Protein AF-A0A1G4T4L6-F1 (afdb_monomer_lite)

Organism: NCBI:txid624147

Radius of gyration: 16.19 Å; chains: 1; bounding box: 37×37×38 Å

Structure (mmCIF, N/CA/C/O backbone):
data_AF-A0A1G4T4L6-F1
#
_entry.id   AF-A0A1G4T4L6-F1
#
loop_
_atom_site.group_PDB
_atom_site.id
_atom_site.type_symbol
_atom_site.label_atom_id
_atom_site.label_alt_id
_atom_site.label_comp_id
_atom_site.label_asym_id
_atom_site.label_entity_id
_atom_site.label_seq_id
_atom_site.pdbx_PDB_ins_code
_atom_site.Cartn_x
_atom_site.Cartn_y
_atom_site.Cartn_z
_atom_site.occupancy
_atom_site.B_iso_or_equiv
_atom_site.auth_seq_id
_atom_site.auth_comp_id
_atom_site.auth_asym_id
_atom_site.auth_atom_id
_atom_site.pdbx_PDB_model_num
ATOM 1 N N . MET A 1 1 ? 2.754 -13.194 -5.790 1.00 81.19 1 MET A N 1
ATOM 2 C CA . MET A 1 1 ? 1.573 -12.306 -5.772 1.00 81.19 1 MET A CA 1
ATOM 3 C C . MET A 1 1 ? 0.999 -12.281 -4.370 1.00 81.19 1 MET A C 1
ATOM 5 O O . MET A 1 1 ? 0.935 -13.346 -3.772 1.00 81.19 1 MET A O 1
ATOM 9 N N . ALA A 1 2 ? 0.602 -11.121 -3.849 1.00 93.62 2 ALA A N 1
ATOM 10 C CA . ALA A 1 2 ? -0.078 -11.022 -2.552 1.00 93.62 2 ALA A CA 1
ATOM 11 C C . ALA A 1 2 ? -1.055 -9.838 -2.543 1.00 93.62 2 ALA A C 1
ATOM 13 O O . ALA A 1 2 ? -0.830 -8.857 -3.252 1.00 93.62 2 ALA A O 1
ATOM 14 N N . ILE A 1 3 ? -2.107 -9.907 -1.725 1.00 94.50 3 ILE A N 1
ATOM 15 C CA . ILE A 1 3 ? -2.971 -8.753 -1.451 1.00 94.50 3 ILE A CA 1
ATOM 16 C C . ILE A 1 3 ? -2.371 -7.981 -0.278 1.00 94.50 3 ILE A C 1
ATOM 18 O O . ILE A 1 3 ? -2.080 -8.560 0.767 1.00 94.50 3 ILE A O 1
ATOM 22 N N . ILE A 1 4 ? -2.174 -6.677 -0.455 1.00 95.56 4 ILE A N 1
ATOM 23 C CA . ILE A 1 4 ? -1.671 -5.784 0.590 1.00 95.56 4 ILE A CA 1
ATOM 24 C C . ILE A 1 4 ? -2.763 -4.790 0.957 1.00 95.56 4 ILE A C 1
ATOM 26 O O . ILE A 1 4 ? -3.360 -4.158 0.084 1.00 95.56 4 ILE A O 1
ATOM 30 N N . TYR A 1 5 ? -2.963 -4.611 2.257 1.00 95.56 5 TYR A N 1
ATOM 31 C CA . TYR A 1 5 ? -3.878 -3.624 2.805 1.00 95.56 5 TYR A CA 1
ATOM 32 C C . TYR A 1 5 ? -3.119 -2.367 3.211 1.00 95.56 5 TYR A C 1
ATOM 34 O O . TYR A 1 5 ? -2.107 -2.430 3.909 1.00 95.56 5 TYR A O 1
ATOM 42 N N . GLN A 1 6 ? -3.604 -1.212 2.771 1.00 95.25 6 GLN A N 1
ATOM 43 C CA . GLN A 1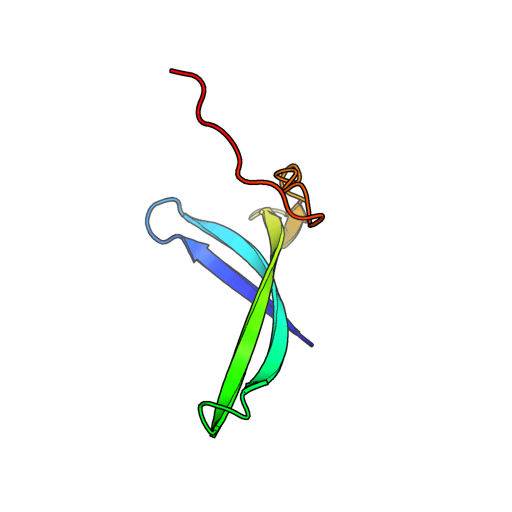 6 ? -3.041 0.077 3.139 1.00 95.25 6 GLN A CA 1
ATOM 44 C C . GLN A 1 6 ? -4.132 0.982 3.694 1.00 95.25 6 GLN A C 1
ATOM 46 O O . GLN A 1 6 ? -5.073 1.351 2.995 1.00 95.25 6 GLN A O 1
ATOM 51 N N . THR A 1 7 ? -3.976 1.359 4.960 1.00 95.50 7 THR A N 1
ATOM 52 C CA . THR A 1 7 ? -4.901 2.256 5.652 1.00 95.50 7 THR A CA 1
ATOM 53 C C . THR A 1 7 ? -4.428 3.696 5.533 1.00 95.50 7 THR A C 1
ATOM 55 O O . THR A 1 7 ? -3.320 4.046 5.948 1.00 95.50 7 THR A O 1
ATOM 58 N N . ASN A 1 8 ? -5.280 4.557 4.983 1.00 93.81 8 ASN A N 1
ATOM 59 C CA . ASN A 1 8 ? -5.071 5.994 5.009 1.00 93.81 8 ASN A CA 1
ATOM 60 C 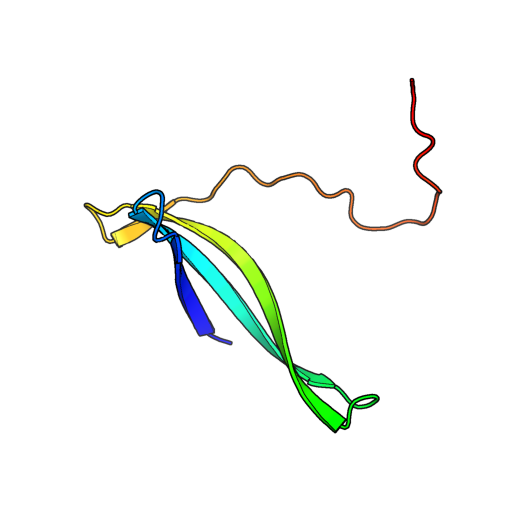C . ASN A 1 8 ? -5.334 6.510 6.429 1.00 93.81 8 ASN A C 1
ATOM 62 O O . ASN A 1 8 ? -6.477 6.570 6.874 1.00 93.81 8 ASN A O 1
ATOM 66 N N . LYS A 1 9 ? -4.273 6.921 7.129 1.00 94.38 9 LYS A N 1
ATOM 67 C CA . LYS A 1 9 ? -4.345 7.372 8.529 1.00 94.38 9 LYS A CA 1
ATOM 68 C C . LYS A 1 9 ? -5.194 8.630 8.740 1.00 94.38 9 LYS A C 1
ATOM 70 O O . LYS A 1 9 ? -5.666 8.844 9.846 1.00 94.38 9 LYS A O 1
ATOM 75 N N . LYS A 1 10 ? -5.386 9.460 7.707 1.00 95.75 10 LYS A N 1
ATOM 76 C CA . LYS A 1 10 ? -6.192 10.688 7.807 1.00 95.75 10 LYS A CA 1
ATOM 77 C C . LYS A 1 10 ? -7.689 10.401 7.735 1.00 95.75 10 LYS A C 1
ATOM 79 O O . LYS A 1 10 ? -8.463 11.042 8.427 1.00 95.75 10 LYS A O 1
ATOM 84 N N . THR A 1 11 ? -8.091 9.466 6.874 1.00 93.38 11 THR A N 1
ATOM 85 C CA . THR A 1 11 ? -9.510 9.164 6.616 1.00 93.38 11 THR A CA 1
ATOM 86 C C . THR A 1 11 ? -9.986 7.866 7.267 1.00 93.38 11 THR A C 1
ATOM 88 O O . THR A 1 11 ? -11.176 7.577 7.237 1.00 93.38 11 THR A O 1
ATOM 91 N N . GLY A 1 12 ? -9.071 7.054 7.803 1.00 93.69 12 GLY A N 1
ATOM 92 C CA . GLY A 1 12 ? -9.358 5.722 8.343 1.00 93.69 12 GLY A CA 1
ATOM 93 C C . GLY A 1 12 ? -9.700 4.673 7.280 1.00 93.69 12 GLY A C 1
ATOM 94 O O . GLY A 1 12 ? -10.075 3.557 7.617 1.00 93.69 12 GLY A O 1
ATOM 95 N N . ILE A 1 13 ? -9.592 5.005 5.990 1.00 93.69 13 ILE A N 1
ATOM 96 C CA . ILE A 1 13 ? -10.004 4.115 4.902 1.00 93.69 13 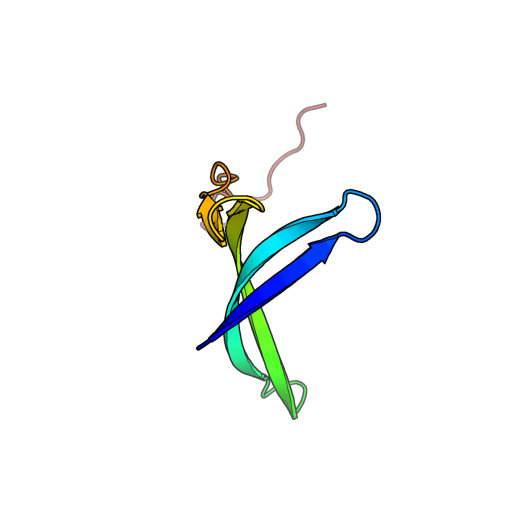ILE A CA 1
ATOM 97 C C . ILE A 1 13 ? -8.899 3.111 4.582 1.00 93.69 13 ILE A C 1
ATOM 99 O O . ILE A 1 13 ? -7.788 3.515 4.234 1.00 93.69 13 ILE A O 1
ATOM 103 N N . THR A 1 14 ? -9.222 1.820 4.609 1.00 96.44 14 THR A N 1
ATOM 104 C CA . THR A 1 14 ? -8.328 0.751 4.155 1.00 96.44 14 THR A CA 1
ATOM 105 C C . THR A 1 14 ? -8.586 0.405 2.695 1.00 96.44 14 THR A C 1
ATOM 107 O O . THR A 1 14 ? -9.722 0.185 2.284 1.00 96.44 14 THR A O 1
ATOM 110 N N . TYR A 1 15 ? -7.518 0.347 1.907 1.00 95.38 15 TYR A N 1
ATOM 111 C CA . TYR A 1 15 ? -7.535 -0.056 0.505 1.00 95.38 15 TYR A CA 1
ATOM 112 C C . TYR A 1 15 ? -6.783 -1.366 0.316 1.00 95.38 15 TYR A C 1
ATOM 114 O O . TYR A 1 15 ? -5.752 -1.585 0.953 1.00 95.38 15 TYR A O 1
ATOM 122 N N . ALA A 1 16 ? -7.285 -2.209 -0.579 1.00 95.44 16 ALA A N 1
ATOM 123 C CA . ALA A 1 16 ? -6.662 -3.462 -0.969 1.00 95.44 16 ALA A CA 1
ATOM 124 C C . ALA A 1 16 ? -5.976 -3.315 -2.332 1.00 95.44 16 ALA A C 1
ATOM 126 O O . ALA A 1 16 ? -6.577 -2.849 -3.306 1.00 95.44 16 ALA A O 1
ATOM 127 N N . TYR A 1 17 ? -4.720 -3.746 -2.403 1.00 95.19 17 TYR A N 1
ATOM 128 C CA . TYR A 1 17 ? -3.903 -3.713 -3.610 1.00 95.19 17 TYR A CA 1
ATOM 129 C C . TYR A 1 17 ? -3.410 -5.110 -3.966 1.00 95.19 17 TYR A C 1
ATOM 131 O O . TYR A 1 17 ? -2.919 -5.829 -3.097 1.00 95.19 17 TYR A O 1
ATOM 139 N N . ASN A 1 18 ? -3.462 -5.461 -5.249 1.00 93.81 18 ASN A N 1
ATOM 140 C CA . ASN A 1 18 ? -2.735 -6.606 -5.779 1.00 93.81 18 ASN A CA 1
ATOM 141 C C . ASN A 1 18 ? -1.264 -6.206 -5.935 1.00 93.81 18 ASN A C 1
ATOM 143 O O . ASN A 1 18 ? -0.968 -5.193 -6.574 1.00 93.81 18 ASN A O 1
ATOM 147 N N . ASN A 1 19 ? -0.360 -6.965 -5.320 1.00 95.62 19 ASN A N 1
ATOM 148 C CA . ASN A 1 19 ? 1.072 -6.712 -5.328 1.00 95.62 19 ASN A CA 1
ATOM 149 C C . ASN A 1 19 ? 1.814 -7.738 -6.193 1.00 95.62 19 ASN A C 1
ATOM 151 O O . ASN A 1 19 ? 1.910 -8.925 -5.851 1.00 95.62 19 ASN A O 1
ATOM 155 N N . GLU A 1 20 ? 2.402 -7.219 -7.265 1.00 95.12 20 GLU A N 1
ATOM 156 C CA . GLU A 1 20 ? 3.198 -7.915 -8.274 1.00 95.12 20 GLU A CA 1
ATOM 157 C C . GLU A 1 20 ? 4.684 -7.582 -8.076 1.00 95.12 20 GLU A C 1
ATOM 159 O O . GLU A 1 20 ? 5.147 -6.547 -8.567 1.00 95.12 20 GLU A O 1
ATOM 164 N N . PRO A 1 21 ? 5.449 -8.391 -7.316 1.00 94.06 21 PRO A N 1
ATOM 165 C CA . PRO A 1 21 ? 6.886 -8.190 -7.184 1.00 94.06 21 PRO A CA 1
ATOM 166 C C . PRO A 1 21 ? 7.608 -8.557 -8.486 1.00 94.06 21 PRO A C 1
ATOM 168 O O . PRO A 1 21 ? 7.263 -9.540 -9.139 1.00 94.06 21 PRO A O 1
ATOM 171 N N . TYR A 1 22 ? 8.637 -7.792 -8.835 1.00 95.38 22 TYR A N 1
ATOM 172 C CA . TYR A 1 22 ? 9.509 -8.045 -9.97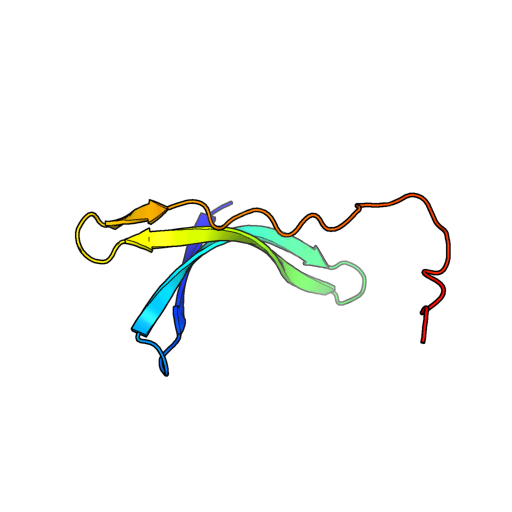9 1.00 95.38 22 TYR A CA 1
ATOM 173 C C . TYR A 1 22 ? 10.946 -7.615 -9.662 1.00 95.38 22 TYR A C 1
ATOM 175 O O . TYR A 1 22 ? 11.184 -6.742 -8.826 1.00 95.38 22 TYR A O 1
ATOM 183 N N . TRP A 1 23 ? 11.916 -8.229 -10.335 1.00 96.62 23 TRP A N 1
ATOM 184 C CA . TRP A 1 23 ? 13.309 -7.795 -10.280 1.00 96.62 23 TRP A CA 1
ATOM 185 C C . TRP A 1 23 ? 13.543 -6.698 -11.318 1.00 96.62 23 TRP A C 1
ATOM 187 O O . TRP A 1 23 ? 13.402 -6.932 -12.521 1.00 96.62 23 TRP A O 1
ATOM 197 N N . ASP A 1 24 ? 13.881 -5.496 -10.863 1.00 97.06 24 ASP A N 1
ATOM 198 C CA . ASP A 1 24 ? 14.249 -4.387 -11.737 1.00 97.06 24 ASP A CA 1
ATOM 199 C C . ASP A 1 24 ? 15.719 -4.555 -12.145 1.00 97.06 24 ASP A C 1
ATOM 201 O O . ASP A 1 24 ? 16.620 -4.349 -11.332 1.00 97.06 24 ASP A O 1
ATOM 205 N N . LYS A 1 25 ? 15.962 -4.984 -13.392 1.00 96.50 25 LYS A N 1
ATOM 206 C CA . LYS A 1 25 ? 17.314 -5.259 -13.911 1.00 96.50 25 LYS A CA 1
ATOM 207 C C . LYS A 1 25 ? 18.159 -3.997 -14.080 1.00 96.50 25 LYS A C 1
ATOM 209 O O . LYS A 1 25 ? 19.373 -4.080 -13.941 1.00 96.50 25 LYS A O 1
ATOM 214 N N . GLU A 1 26 ? 17.533 -2.859 -14.371 1.00 96.94 26 GLU A N 1
ATOM 215 C CA . GLU A 1 26 ? 18.231 -1.582 -14.547 1.00 96.94 26 GLU A CA 1
ATOM 216 C C . GLU A 1 26 ? 18.746 -1.081 -13.199 1.00 96.94 26 GLU A C 1
ATOM 218 O O . GLU A 1 26 ? 19.910 -0.715 -13.056 1.00 96.94 26 GLU A O 1
ATOM 223 N N . LYS A 1 27 ? 17.886 -1.138 -12.178 1.00 96.31 27 LYS A N 1
ATOM 224 C CA . LYS A 1 27 ? 18.223 -0.672 -10.827 1.00 96.31 27 LYS A CA 1
ATOM 225 C C . LYS A 1 27 ? 18.796 -1.757 -9.917 1.00 96.31 27 LYS A C 1
ATOM 227 O O . LYS A 1 27 ? 19.059 -1.465 -8.754 1.00 96.31 27 LYS A O 1
ATOM 232 N N . GLN A 1 28 ? 18.921 -2.984 -10.419 1.00 97.00 28 GLN A N 1
ATOM 233 C CA . GLN A 1 28 ? 19.422 -4.170 -9.716 1.00 97.00 28 GLN A CA 1
ATOM 234 C C . GLN A 1 28 ? 18.803 -4.362 -8.323 1.00 97.00 28 GLN A C 1
ATOM 236 O O . GLN A 1 28 ? 19.497 -4.602 -7.337 1.00 97.00 28 GLN A O 1
ATOM 241 N N . GLN A 1 29 ? 17.481 -4.223 -8.223 1.00 97.69 29 GLN A N 1
ATOM 242 C CA . GLN A 1 29 ? 16.777 -4.366 -6.949 1.00 97.69 29 GLN A CA 1
ATOM 243 C C . GLN A 1 29 ? 15.367 -4.916 -7.127 1.00 97.69 29 GLN A C 1
ATOM 245 O O . GLN A 1 29 ? 14.719 -4.728 -8.159 1.00 97.69 29 GLN A O 1
ATOM 250 N N . SER A 1 30 ? 14.851 -5.537 -6.069 1.00 95.62 30 SER A N 1
ATOM 251 C CA . SER A 1 30 ? 13.456 -5.961 -6.003 1.00 95.62 30 SER A CA 1
ATOM 252 C C . SER A 1 30 ? 12.530 -4.747 -5.957 1.00 95.62 30 SER A C 1
ATOM 254 O O . SER A 1 30 ? 12.674 -3.849 -5.124 1.00 95.62 30 SER A O 1
ATOM 256 N N . ARG A 1 31 ? 11.543 -4.725 -6.847 1.00 95.69 31 ARG A N 1
ATOM 257 C CA . ARG A 1 31 ? 10.475 -3.725 -6.901 1.00 95.69 31 ARG A CA 1
ATOM 258 C C . ARG A 1 31 ? 9.122 -4.423 -6.940 1.00 95.69 31 ARG A C 1
ATOM 260 O O . ARG A 1 31 ? 9.037 -5.645 -7.018 1.00 95.69 31 ARG A O 1
ATOM 267 N N . ALA A 1 32 ? 8.050 -3.647 -6.823 1.00 94.38 32 ALA A N 1
ATOM 268 C CA . ALA A 1 32 ? 6.702 -4.179 -6.928 1.00 94.38 32 ALA A CA 1
ATOM 269 C C . ALA A 1 32 ? 5.761 -3.183 -7.598 1.00 94.38 32 ALA A C 1
ATOM 271 O O . ALA A 1 32 ? 5.787 -1.986 -7.296 1.00 94.38 32 ALA A O 1
ATOM 272 N N . LYS A 1 33 ? 4.905 -3.698 -8.480 1.00 93.00 33 LYS A N 1
ATOM 273 C CA . LYS A 1 33 ? 3.776 -2.970 -9.052 1.00 93.00 33 LYS A CA 1
ATOM 274 C C . LYS A 1 33 ? 2.544 -3.240 -8.191 1.00 93.00 33 LYS A C 1
ATOM 276 O O . LYS A 1 33 ? 2.290 -4.376 -7.794 1.00 93.00 33 LYS A O 1
ATOM 281 N N . ARG A 1 34 ? 1.801 -2.181 -7.861 1.00 93.81 34 ARG A N 1
ATOM 282 C CA . ARG A 1 34 ? 0.572 -2.270 -7.064 1.00 93.81 34 ARG A CA 1
ATOM 283 C C . ARG A 1 34 ? -0.621 -1.805 -7.878 1.00 93.81 34 ARG A C 1
ATOM 285 O O . ARG A 1 34 ? -0.642 -0.667 -8.345 1.00 93.81 34 ARG A O 1
ATOM 292 N N . THR A 1 35 ? -1.621 -2.668 -7.983 1.00 91.75 35 THR A N 1
ATOM 293 C CA . THR A 1 35 ? -2.885 -2.379 -8.666 1.00 91.75 35 THR A CA 1
ATOM 294 C C . THR A 1 35 ? -3.993 -2.306 -7.627 1.00 91.75 35 THR A C 1
ATOM 296 O O . THR A 1 35 ? -4.147 -3.226 -6.828 1.00 91.75 35 THR A O 1
ATOM 299 N N . LEU A 1 36 ? -4.737 -1.199 -7.595 1.00 92.62 36 LEU A N 1
ATOM 300 C CA . LEU A 1 36 ? -5.864 -1.035 -6.677 1.00 92.62 36 LEU A CA 1
ATOM 301 C C . LEU A 1 36 ? -6.962 -2.040 -7.043 1.00 92.62 36 LEU A C 1
ATOM 303 O O . LEU A 1 36 ? -7.459 -2.009 -8.165 1.00 92.62 36 LEU A O 1
ATOM 307 N N . ILE A 1 37 ? -7.333 -2.898 -6.094 1.00 92.62 37 ILE A N 1
ATOM 308 C CA . ILE A 1 37 ? -8.459 -3.831 -6.232 1.00 92.62 37 ILE A CA 1
ATOM 309 C C . ILE A 1 37 ? -9.740 -3.129 -5.772 1.00 92.62 37 ILE A C 1
ATOM 311 O O . ILE A 1 37 ? -10.758 -3.155 -6.456 1.00 92.62 37 ILE A O 1
ATOM 315 N N . GLY A 1 38 ? -9.677 -2.460 -4.618 1.00 93.38 38 GLY A N 1
ATOM 316 C CA . GLY A 1 38 ? -10.847 -1.841 -4.013 1.00 93.38 38 GLY A CA 1
ATOM 317 C C . GLY A 1 38 ? -10.593 -1.261 -2.629 1.00 93.38 38 GLY A C 1
ATOM 318 O O . GLY A 1 38 ? -9.465 -1.243 -2.128 1.00 93.38 38 GLY A O 1
ATOM 319 N N . ARG A 1 39 ? -11.668 -0.786 -2.007 1.00 94.62 39 ARG A N 1
ATOM 320 C CA . ARG A 1 39 ? -11.708 -0.376 -0.603 1.00 94.62 39 ARG A CA 1
ATOM 321 C C . ARG A 1 39 ? -12.163 -1.559 0.250 1.00 94.62 39 ARG A C 1
ATOM 323 O O . ARG A 1 39 ? -13.034 -2.303 -0.168 1.00 94.62 39 ARG A O 1
ATOM 330 N N . VAL A 1 40 ? -11.608 -1.712 1.444 1.00 95.38 40 VAL A N 1
ATOM 331 C CA . VAL A 1 40 ? -12.067 -2.708 2.417 1.00 95.38 40 VAL A CA 1
ATOM 332 C C . VAL A 1 40 ? -13.245 -2.134 3.199 1.00 95.38 40 VAL A C 1
ATOM 334 O O . VAL A 1 40 ? -13.154 -1.016 3.725 1.00 95.38 40 VAL A O 1
ATOM 337 N N . ASP A 1 41 ? -14.348 -2.874 3.260 1.00 92.12 41 ASP A N 1
ATOM 338 C CA . ASP A 1 41 ? -15.460 -2.562 4.153 1.00 92.12 41 ASP A CA 1
ATOM 339 C C . ASP A 1 41 ? -15.052 -2.895 5.600 1.00 92.12 41 ASP A C 1
ATOM 341 O O . ASP A 1 41 ? -14.743 -4.047 5.902 1.00 92.12 41 ASP A O 1
ATOM 345 N N . PRO A 1 42 ? -15.031 -1.912 6.520 1.00 90.00 42 PRO A N 1
ATOM 346 C CA . PRO A 1 42 ? -14.624 -2.144 7.903 1.00 90.00 42 PRO A CA 1
ATOM 347 C C . PRO A 1 42 ? -15.570 -3.067 8.686 1.00 90.00 42 PRO A C 1
ATOM 349 O O . PRO A 1 42 ? -15.169 -3.558 9.738 1.00 90.00 42 PRO A O 1
ATOM 352 N N . LYS A 1 43 ? -16.813 -3.278 8.229 1.00 91.62 43 LYS A N 1
ATOM 353 C CA . LYS A 1 43 ? -17.784 -4.141 8.922 1.00 91.62 43 LYS A CA 1
ATOM 354 C C . LYS A 1 43 ? -17.646 -5.608 8.531 1.00 91.62 43 LYS A C 1
ATOM 356 O O . LYS A 1 43 ? -17.733 -6.472 9.394 1.00 91.62 43 LYS A O 1
ATOM 361 N N . THR A 1 44 ? -17.464 -5.874 7.241 1.00 93.00 44 THR A N 1
ATOM 362 C CA . THR A 1 44 ? -17.444 -7.234 6.676 1.00 93.00 44 THR A CA 1
ATOM 363 C C . THR A 1 44 ? -16.028 -7.741 6.409 1.00 93.00 44 THR A C 1
ATOM 365 O O . THR A 1 44 ? -15.810 -8.945 6.325 1.00 93.00 44 THR A O 1
ATOM 368 N N . GLY A 1 45 ? -15.050 -6.839 6.281 1.00 89.44 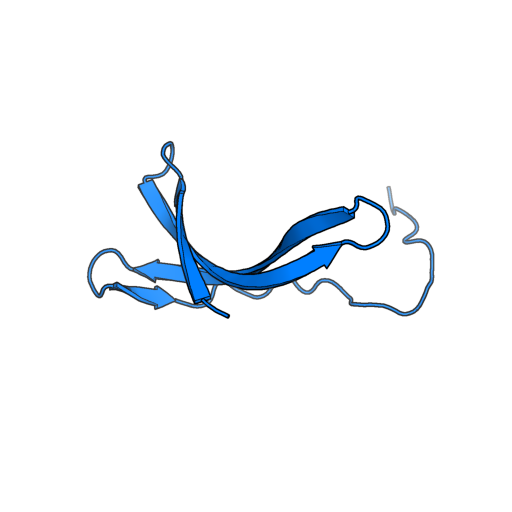45 GLY A N 1
ATOM 369 C CA . GLY A 1 45 ? -13.698 -7.166 5.829 1.00 89.44 45 GLY A CA 1
ATOM 370 C C . GLY A 1 45 ? -13.606 -7.448 4.326 1.00 89.44 45 GLY A C 1
ATOM 371 O O . GLY A 1 45 ? -12.522 -7.753 3.829 1.00 89.44 45 GLY A O 1
ATOM 372 N N . GLU A 1 46 ? -14.712 -7.331 3.588 1.00 93.62 46 GLU A N 1
ATOM 373 C CA . GLU A 1 46 ? -14.753 -7.601 2.156 1.00 93.62 46 GLU A CA 1
ATOM 374 C C . GLU A 1 46 ? -14.126 -6.464 1.344 1.00 93.62 46 GLU A C 1
ATOM 376 O O . GLU A 1 46 ? -14.169 -5.286 1.712 1.00 93.62 46 GLU A O 1
ATOM 381 N N . ILE A 1 47 ? -13.537 -6.816 0.200 1.00 92.88 47 ILE A N 1
ATOM 382 C CA . ILE A 1 47 ? -12.958 -5.844 -0.726 1.00 92.88 47 ILE A CA 1
ATOM 383 C C . ILE A 1 47 ? -14.054 -5.389 -1.688 1.00 92.88 47 ILE A C 1
ATOM 385 O O . ILE A 1 47 ? -14.419 -6.103 -2.619 1.00 92.88 47 ILE A O 1
ATOM 389 N N . VAL A 1 48 ? -14.537 -4.167 -1.491 1.00 91.88 48 VAL A N 1
ATOM 390 C CA . VAL A 1 48 ? -15.499 -3.500 -2.367 1.00 91.88 48 VAL A CA 1
ATOM 391 C C . VAL A 1 48 ? -14.743 -2.832 -3.521 1.00 91.88 48 VAL A C 1
ATOM 393 O O . VAL A 1 48 ? -13.948 -1.912 -3.277 1.00 91.88 48 VAL A O 1
ATOM 396 N N . PRO A 1 49 ? -14.967 -3.242 -4.785 1.00 89.06 49 PRO A N 1
ATOM 397 C CA . PRO A 1 49 ? -14.308 -2.637 -5.933 1.00 89.06 49 PRO A CA 1
ATOM 398 C C . PRO A 1 49 ? -14.604 -1.141 -5.993 1.00 89.06 49 PRO A C 1
ATOM 400 O O . PRO A 1 49 ? -15.755 -0.705 -6.037 1.00 89.06 49 PRO A O 1
ATOM 403 N N . THR A 1 50 ? -13.558 -0.325 -6.018 1.00 84.00 50 THR A N 1
ATOM 404 C CA . THR A 1 50 ? -13.717 1.092 -6.346 1.00 84.00 50 THR A CA 1
ATOM 405 C C . THR A 1 50 ? -13.911 1.224 -7.846 1.00 84.00 50 THR A C 1
ATOM 407 O O . THR A 1 50 ? -13.220 0.556 -8.615 1.00 84.00 50 THR A O 1
ATOM 410 N N . ARG A 1 51 ? -14.844 2.092 -8.261 1.00 73.38 51 ARG A N 1
ATOM 411 C CA . ARG A 1 51 ? -15.146 2.362 -9.673 1.00 73.38 51 ARG A CA 1
ATOM 412 C C . ARG A 1 51 ? -13.831 2.531 -10.433 1.00 73.3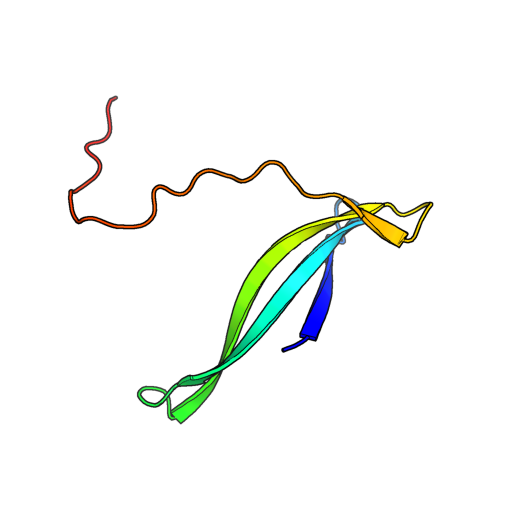8 51 ARG A C 1
ATOM 414 O O . ARG A 1 51 ? -13.025 3.387 -10.070 1.00 73.38 51 ARG A O 1
ATOM 421 N N . ALA A 1 52 ? -13.601 1.680 -11.433 1.00 60.12 52 ALA A N 1
ATOM 422 C CA . ALA A 1 52 ? -12.366 1.708 -12.196 1.00 60.12 52 ALA A CA 1
ATOM 423 C C . ALA A 1 52 ? -12.196 3.114 -12.778 1.00 60.12 52 ALA A C 1
ATOM 425 O O . ALA A 1 52 ? -13.011 3.566 -13.584 1.00 60.12 52 ALA A O 1
ATOM 426 N N . TYR A 1 53 ? -11.152 3.826 -12.353 1.00 53.28 53 TYR A N 1
ATOM 427 C CA . TYR A 1 53 ? -10.705 4.978 -13.115 1.00 53.28 53 TYR A CA 1
ATOM 428 C C . TYR A 1 53 ? -10.226 4.406 -14.444 1.00 53.28 53 TYR A C 1
ATOM 430 O O . TYR A 1 53 ? -9.207 3.713 -14.480 1.00 53.28 53 TYR A O 1
ATOM 438 N N . ARG A 1 54 ? -11.010 4.614 -15.507 1.00 51.59 54 ARG A N 1
ATOM 439 C CA . ARG A 1 54 ? -10.653 4.243 -16.875 1.00 51.59 54 ARG A CA 1
ATOM 440 C C . ARG A 1 54 ? -9.399 5.033 -17.237 1.00 51.59 54 ARG A C 1
ATOM 442 O O . ARG A 1 54 ? -9.479 6.133 -17.765 1.00 51.59 54 ARG A O 1
ATOM 449 N N . ARG A 1 55 ? -8.229 4.497 -16.896 1.00 52.06 55 ARG A N 1
ATOM 450 C CA . ARG A 1 55 ? -7.003 4.854 -17.590 1.00 52.06 55 ARG A CA 1
ATOM 451 C C . ARG A 1 55 ? -7.139 4.179 -18.940 1.00 52.06 55 ARG A C 1
ATOM 453 O O . ARG A 1 55 ? -7.146 2.956 -19.008 1.00 52.06 55 ARG A O 1
ATOM 460 N N . GLU A 1 56 ? -7.356 4.977 -19.976 1.00 49.78 56 GLU A N 1
ATOM 461 C CA . GLU A 1 56 ? -7.145 4.555 -21.354 1.00 49.78 56 GLU A CA 1
ATOM 462 C C . GLU A 1 56 ? -5.723 3.990 -21.431 1.00 49.78 56 GLU A C 1
ATOM 464 O O . GLU A 1 56 ? -4.741 4.729 -21.406 1.00 49.78 56 GLU A O 1
ATOM 469 N N . THR A 1 57 ? -5.586 2.669 -21.384 1.00 44.69 57 THR A N 1
ATOM 470 C CA . THR A 1 57 ? -4.291 2.022 -21.552 1.00 44.69 57 THR A CA 1
ATOM 471 C C . THR A 1 57 ? -4.029 1.859 -23.042 1.00 44.69 57 THR A C 1
ATOM 473 O O . THR A 1 57 ? -4.596 0.982 -23.683 1.00 44.69 57 THR A O 1
ATOM 476 N N . GLU A 1 58 ? -3.162 2.750 -23.525 1.00 50.03 58 GLU A N 1
ATOM 477 C CA . GLU A 1 58 ? -2.075 2.509 -24.485 1.00 50.03 58 GLU A CA 1
ATOM 478 C C . GLU A 1 58 ? -2.424 2.213 -25.957 1.00 50.03 58 GLU A C 1
ATOM 480 O O . GLU A 1 58 ? -2.412 1.077 -26.415 1.00 50.03 58 GLU A O 1
ATOM 485 N N . SER A 1 59 ? -2.521 3.287 -26.747 1.00 42.38 59 SER A N 1
ATOM 486 C CA . SER A 1 59 ? -1.870 3.376 -28.064 1.00 42.38 59 SER A CA 1
ATOM 487 C C . SER A 1 59 ? -1.465 4.836 -28.293 1.00 42.38 59 SER A C 1
ATOM 489 O O . SER A 1 59 ? -2.310 5.723 -28.201 1.00 42.38 59 SER A O 1
ATOM 491 N N . GLY A 1 60 ? -0.170 5.097 -28.484 1.00 44.69 60 GLY A N 1
ATOM 492 C CA . GLY A 1 60 ? 0.447 6.422 -28.379 1.00 44.69 60 GLY A CA 1
ATOM 493 C C . GLY A 1 60 ? -0.274 7.567 -29.102 1.00 44.69 60 GLY A C 1
ATOM 494 O O . GLY A 1 60 ? -0.399 7.568 -30.319 1.00 44.69 60 GLY A O 1
ATOM 495 N N . ALA A 1 61 ? -0.668 8.588 -28.344 1.00 45.22 61 ALA A N 1
ATOM 496 C CA . ALA A 1 61 ? -0.935 9.935 -28.839 1.00 45.22 61 ALA A CA 1
ATOM 497 C C . ALA A 1 61 ? -0.849 10.921 -27.658 1.00 45.22 61 ALA A C 1
ATOM 499 O O . ALA A 1 61 ? -1.312 10.594 -26.561 1.00 45.22 61 ALA A O 1
ATOM 500 N N . PRO A 1 62 ? -0.260 12.119 -27.827 1.00 43.62 62 PRO A N 1
ATOM 501 C CA . PRO A 1 62 ? -0.218 13.103 -26.757 1.00 43.62 62 PRO A CA 1
ATOM 502 C C . PRO A 1 62 ? -1.636 13.622 -26.502 1.00 43.62 62 PRO A C 1
ATOM 504 O O . PRO A 1 62 ? -2.282 14.180 -27.390 1.00 43.62 62 PRO A O 1
ATOM 507 N N . ALA A 1 63 ? -2.124 13.447 -25.273 1.00 50.34 63 ALA A N 1
ATOM 508 C CA . ALA A 1 63 ? -3.392 14.008 -24.831 1.00 50.34 63 ALA A CA 1
ATOM 509 C C . ALA A 1 63 ? -3.293 15.543 -24.822 1.00 50.34 63 ALA A C 1
ATOM 511 O O . ALA A 1 63 ? -2.776 16.159 -23.887 1.00 50.34 63 ALA A O 1
ATOM 512 N N . LYS A 1 64 ? -3.770 16.166 -25.902 1.00 53.12 64 LYS A N 1
ATOM 513 C CA . LYS A 1 64 ? -3.933 17.614 -26.030 1.00 53.12 64 LYS A CA 1
ATOM 514 C C . LYS A 1 64 ? -4.891 18.088 -24.936 1.00 53.12 64 LYS A C 1
ATOM 516 O O . LYS A 1 64 ? -6.069 17.733 -24.942 1.00 53.12 64 LYS A O 1
ATOM 521 N N . LYS A 1 65 ? -4.388 18.889 -23.991 1.00 48.88 65 LYS A N 1
ATOM 522 C CA . LYS A 1 65 ? -5.243 19.603 -23.038 1.00 48.88 65 LYS A CA 1
ATOM 523 C C . LYS A 1 65 ? -6.184 20.519 -23.824 1.00 48.88 65 LYS A C 1
ATOM 525 O O . LYS A 1 65 ? -5.739 21.319 -24.643 1.00 48.88 65 LYS A O 1
ATOM 530 N N . ARG A 1 66 ? -7.486 20.363 -23.584 1.00 48.75 66 ARG A N 1
ATOM 531 C CA . ARG A 1 66 ? -8.493 21.398 -23.829 1.00 48.75 66 ARG A CA 1
ATOM 532 C C . ARG A 1 66 ? -8.458 22.340 -22.624 1.00 48.75 66 ARG A C 1
ATOM 534 O O . ARG A 1 66 ? -8.512 21.840 -21.501 1.00 48.75 66 ARG A O 1
ATOM 541 N N . GLY A 1 67 ? -8.406 23.647 -22.877 1.00 43.19 67 GLY A N 1
ATOM 542 C CA . GLY A 1 67 ? -8.455 24.713 -21.873 1.00 43.19 67 GLY A CA 1
ATOM 543 C C . GLY A 1 67 ? -7.208 25.566 -21.907 1.00 43.19 67 GLY A C 1
ATOM 544 O O . GLY A 1 67 ? -6.254 25.189 -21.194 1.00 43.19 67 GLY A O 1
#

Foldseek 3Di:
DDWDWDADPVPRWIWIWDWAWDQDPVVRDIDIDTDTQATQDPVPRDGDGDDDPPPVPDDDDPDDDDD

pLDDT: mean 82.78, std 19.46, range [42.38, 97.69]

Sequence (67 aa):
MAIIYQTNKKTGITYAYNNEPYWDKEKQQSRAKRTLIGRVDPKTGEIVPTRAYRRETESGAPAKKRG

Secondary structure (DSSP, 8-state):
-EEEEEE-TTT--EEEEEEEEEEETTTTEEEEEEEEEEEEPTTT--EEPP-----------------